Protein AF-A0ABD6B4Y1-F1 (afdb_monomer)

Nearest PDB structures (foldseek):
  6fwr-assembly1_A  TM=3.691E-01  e=9.184E+00  Escherichia coli

InterPro domains:
  IPR060061 Agl23 flippase-associated protein-like, C-terminal domain [PF26681] (37-152)

Mean predicted aligned error: 10.55 Å

Sequence (154 aa):
LSAAGLHSGAVIAGEVYDDPAAGDALPGYAQPGSEYRTAVSAMEDAVAGNEGTGVLYVGEALAVEDETVLDRPPVPGRARAAFTARLPLSWYVERAGAGTESVAAPSAMPDSAPPVVVTTPDHRLAVADRLSEYERYTIEQGLTNRRLIVFVAA

Radius of gyration: 21.27 Å; Cα contacts (8 Å, |Δi|>4): 202; chains: 1; bounding box: 81×49×32 Å

Foldseek 3Di:
DDDDDDPPDDDPPPDPDDDPPPPDPPPPVPDFDPLQVVLLVLLLVQQQPDDAAQEEEAAQQQADPDCVLVVDDDRDPSCVRNNVQCPPVVVSCVVSVGHYHYDRHLVPADLDHHQKYKYAPVCVVSNVVSDDQWDWGWGQDVVVRGIMIMTGHD

pLDDT: mean 83.03, std 20.14, range [36.22, 98.62]

Organism: NCBI:txid1220023

Structure (mmCIF, N/CA/C/O backbone):
data_AF-A0ABD6B4Y1-F1
#
_entry.id   AF-A0ABD6B4Y1-F1
#
loop_
_atom_site.group_PDB
_atom_site.id
_atom_site.type_symbol
_atom_site.label_atom_id
_atom_site.label_alt_id
_atom_site.label_comp_id
_atom_site.label_asym_id
_atom_site.label_entity_id
_atom_site.label_seq_id
_atom_site.pdbx_PDB_ins_code
_atom_site.Cartn_x
_atom_site.Cartn_y
_atom_site.Cartn_z
_atom_site.occupancy
_atom_site.B_iso_or_equiv
_atom_site.auth_seq_id
_atom_site.auth_comp_id
_atom_site.auth_asym_id
_atom_site.auth_atom_id
_atom_site.pdbx_PDB_model_num
ATOM 1 N N . LEU A 1 1 ? 65.705 0.685 2.610 1.00 38.09 1 LEU A N 1
ATOM 2 C CA . LEU A 1 1 ? 64.538 0.084 1.925 1.00 38.09 1 LEU A CA 1
ATOM 3 C C . LEU A 1 1 ? 63.301 0.642 2.640 1.00 38.09 1 LEU A C 1
ATOM 5 O O . LEU A 1 1 ? 62.981 0.134 3.698 1.00 38.09 1 LEU A O 1
ATOM 9 N N . SER A 1 2 ? 62.837 1.876 2.410 1.00 36.47 2 SER A N 1
ATOM 10 C CA . SER A 1 2 ? 62.158 2.487 1.243 1.00 36.47 2 SER A CA 1
ATOM 11 C C . SER A 1 2 ? 60.824 1.841 0.848 1.00 36.47 2 SER A C 1
ATOM 13 O O . SER A 1 2 ? 60.853 0.762 0.269 1.00 36.47 2 SER A O 1
ATOM 15 N N . ALA A 1 3 ? 59.714 2.551 1.127 1.00 42.06 3 ALA A N 1
ATOM 16 C CA . ALA A 1 3 ? 58.544 2.881 0.271 1.00 42.06 3 ALA A CA 1
ATOM 17 C C . ALA A 1 3 ? 57.376 3.333 1.193 1.00 42.06 3 ALA A C 1
ATOM 19 O O . ALA A 1 3 ? 57.001 2.584 2.086 1.00 42.06 3 ALA A O 1
ATOM 20 N N . ALA A 1 4 ? 56.975 4.615 1.236 1.00 41.09 4 ALA A N 1
ATOM 21 C CA . ALA A 1 4 ? 56.068 5.344 0.319 1.00 41.09 4 ALA A CA 1
ATOM 22 C C . ALA A 1 4 ? 54.595 4.865 0.423 1.00 41.09 4 ALA A C 1
ATOM 24 O O . ALA A 1 4 ? 54.351 3.671 0.373 1.00 41.09 4 ALA A O 1
ATOM 25 N N . GLY A 1 5 ? 53.566 5.708 0.561 1.00 36.22 5 GLY A N 1
ATOM 26 C CA . GLY A 1 5 ? 53.508 7.164 0.472 1.00 36.22 5 GLY A CA 1
ATOM 27 C C . GLY A 1 5 ? 52.176 7.733 0.986 1.00 36.22 5 GLY A C 1
ATOM 28 O O . GLY A 1 5 ? 51.200 7.018 1.195 1.00 36.22 5 GLY A O 1
ATOM 29 N N . LEU A 1 6 ? 52.174 9.047 1.206 1.00 38.09 6 LEU A N 1
ATOM 30 C CA . LEU A 1 6 ? 50.988 9.862 1.455 1.00 38.09 6 LEU A CA 1
ATOM 31 C C . LEU A 1 6 ? 50.155 9.936 0.170 1.00 38.09 6 LEU A C 1
ATOM 33 O O . LEU A 1 6 ? 50.622 10.464 -0.839 1.00 38.09 6 LEU A O 1
ATOM 37 N N . HIS A 1 7 ? 48.919 9.446 0.203 1.00 37.41 7 HIS A N 1
ATOM 38 C CA . HIS A 1 7 ? 47.937 9.771 -0.826 1.00 37.41 7 HIS A CA 1
ATOM 39 C C . HIS A 1 7 ? 47.279 11.108 -0.482 1.00 37.41 7 HIS A C 1
ATOM 41 O O . HIS A 1 7 ? 46.261 11.164 0.201 1.00 37.41 7 HIS A O 1
ATOM 47 N N . SER A 1 8 ? 47.876 12.197 -0.964 1.00 41.91 8 SER A N 1
ATOM 48 C CA . SER A 1 8 ? 47.186 13.480 -1.094 1.00 41.91 8 SER A CA 1
ATOM 49 C C . SER A 1 8 ? 46.223 13.381 -2.278 1.00 41.91 8 SER A C 1
ATOM 51 O O . SER A 1 8 ? 46.631 13.511 -3.430 1.00 41.91 8 SER A O 1
ATOM 53 N N . GLY A 1 9 ? 44.951 13.097 -2.005 1.00 36.28 9 GLY A N 1
ATOM 54 C CA . GLY A 1 9 ? 43.889 13.189 -3.003 1.00 36.28 9 GLY A CA 1
ATOM 55 C C . GLY A 1 9 ? 43.542 14.654 -3.254 1.00 36.28 9 GLY A C 1
ATOM 56 O O . GLY A 1 9 ? 42.834 15.264 -2.460 1.00 36.28 9 GLY A O 1
ATOM 57 N N . ALA A 1 10 ? 44.056 15.229 -4.339 1.00 42.22 10 ALA A N 1
ATOM 58 C CA . ALA A 1 10 ? 43.585 16.514 -4.838 1.00 42.22 10 ALA A CA 1
ATOM 59 C C . ALA A 1 10 ? 42.198 16.316 -5.469 1.00 42.22 10 ALA A C 1
ATOM 61 O O . ALA A 1 10 ? 42.072 15.639 -6.488 1.00 42.22 10 ALA A O 1
ATOM 62 N N . VAL A 1 11 ? 41.155 16.889 -4.864 1.00 52.03 11 VAL A N 1
ATOM 63 C CA . VAL A 1 11 ? 39.836 16.989 -5.498 1.00 52.03 11 VAL A CA 1
ATOM 64 C C . VAL A 1 11 ? 39.853 18.251 -6.353 1.00 52.03 11 VAL A C 1
ATOM 66 O O . VAL A 1 11 ? 39.875 19.362 -5.829 1.00 52.03 11 VAL A O 1
ATOM 69 N N . ILE A 1 12 ? 39.887 18.087 -7.675 1.00 42.12 12 ILE A N 1
ATOM 70 C CA . ILE A 1 12 ? 39.626 19.189 -8.602 1.00 42.12 12 ILE A CA 1
ATOM 71 C C . ILE A 1 12 ? 38.117 19.443 -8.552 1.00 42.12 12 ILE A C 1
ATOM 73 O O . ILE A 1 12 ? 37.336 18.697 -9.139 1.00 42.12 12 ILE A O 1
ATOM 77 N N . ALA A 1 13 ? 37.705 20.463 -7.802 1.00 46.94 13 ALA A N 1
ATOM 78 C CA . ALA A 1 13 ? 36.348 20.998 -7.840 1.00 46.94 13 ALA A CA 1
ATOM 79 C C . ALA A 1 13 ? 36.177 21.796 -9.143 1.00 46.94 13 ALA A C 1
ATOM 81 O O . ALA A 1 13 ? 36.300 23.017 -9.163 1.00 46.94 13 ALA A O 1
ATOM 82 N N . GLY A 1 14 ? 35.990 21.079 -10.251 1.00 42.22 14 GLY A N 1
ATOM 83 C CA . GLY A 1 14 ? 35.643 21.658 -11.544 1.00 42.22 14 GLY A CA 1
ATOM 84 C C . GLY A 1 14 ? 34.129 21.811 -11.667 1.00 42.22 14 GLY A C 1
ATOM 85 O O . GLY A 1 14 ? 33.437 20.823 -11.877 1.00 42.22 14 GLY A O 1
ATOM 86 N N . GLU A 1 15 ? 33.657 23.045 -11.491 1.00 47.41 15 GLU A N 1
ATOM 87 C CA . GLU A 1 15 ? 32.503 23.650 -12.180 1.00 47.41 15 GLU A CA 1
ATOM 88 C C . GLU A 1 15 ? 31.196 22.831 -12.247 1.00 47.41 15 GLU A C 1
ATOM 90 O O . GLU A 1 15 ? 30.774 22.393 -13.312 1.00 47.41 15 GLU A O 1
ATOM 95 N N . VAL A 1 16 ? 30.496 22.669 -11.117 1.00 51.12 16 VAL A N 1
ATOM 96 C CA . VAL A 1 16 ? 29.041 22.350 -11.121 1.00 51.12 16 VAL A CA 1
ATOM 97 C C . VAL A 1 16 ? 28.246 23.236 -10.146 1.00 51.12 16 VAL A C 1
ATOM 99 O O . VAL A 1 16 ? 27.044 23.074 -9.981 1.00 51.12 16 VAL A O 1
ATOM 102 N N . TYR A 1 17 ? 28.901 24.203 -9.500 1.00 44.22 17 TYR A N 1
ATOM 103 C CA . TYR A 1 17 ? 28.221 25.261 -8.756 1.00 44.22 17 TYR A CA 1
ATOM 104 C C . TYR A 1 17 ? 28.321 26.539 -9.577 1.00 44.22 17 TYR A C 1
ATOM 106 O O . TYR A 1 17 ? 29.229 27.343 -9.383 1.00 44.22 17 TYR A O 1
ATOM 114 N N . ASP A 1 18 ? 27.416 26.666 -10.541 1.00 47.16 18 ASP A N 1
ATOM 115 C CA . ASP A 1 18 ? 27.050 27.987 -11.033 1.00 47.16 18 ASP A CA 1
ATOM 116 C C . ASP A 1 18 ? 26.202 28.654 -9.938 1.00 47.16 18 ASP A C 1
ATOM 118 O O . ASP A 1 18 ? 25.379 28.000 -9.287 1.00 47.16 18 ASP A O 1
ATOM 122 N N . ASP A 1 19 ? 26.486 29.919 -9.656 1.00 45.25 19 ASP A N 1
ATOM 123 C CA . ASP A 1 19 ? 25.838 30.697 -8.599 1.00 45.25 19 ASP A CA 1
ATOM 124 C C . ASP A 1 19 ? 24.343 30.850 -8.950 1.00 45.25 19 ASP A C 1
ATOM 126 O O . ASP A 1 19 ? 24.036 31.362 -10.031 1.00 45.25 19 ASP A O 1
ATOM 130 N N . PRO A 1 20 ? 23.384 30.378 -8.125 1.00 46.75 20 PRO A N 1
ATOM 131 C CA . PRO A 1 20 ? 21.976 30.493 -8.472 1.00 46.75 20 PRO A CA 1
ATOM 132 C C . PRO A 1 20 ? 21.575 31.970 -8.448 1.00 46.75 20 PRO A C 1
ATOM 134 O O . PRO A 1 20 ? 21.369 32.568 -7.389 1.00 46.75 20 PRO A O 1
ATOM 137 N N . ALA A 1 21 ? 21.432 32.564 -9.632 1.00 51.44 21 ALA A N 1
ATOM 138 C CA . ALA A 1 21 ? 20.936 33.921 -9.770 1.00 51.44 21 ALA A CA 1
ATOM 139 C C . ALA A 1 21 ? 19.517 34.019 -9.184 1.00 51.44 21 ALA A C 1
ATOM 141 O O . ALA A 1 21 ? 18.642 33.196 -9.467 1.00 51.44 21 ALA A O 1
ATOM 142 N N . ALA A 1 22 ? 19.273 35.050 -8.370 1.00 45.59 22 ALA A N 1
ATOM 143 C CA . ALA A 1 22 ? 17.959 35.355 -7.811 1.00 45.59 22 ALA A CA 1
ATOM 144 C C . ALA A 1 22 ? 16.972 35.700 -8.944 1.00 45.59 22 ALA A C 1
ATOM 146 O O . ALA A 1 22 ? 16.857 36.849 -9.366 1.00 45.59 22 ALA A O 1
ATOM 147 N N . GLY A 1 23 ? 16.301 34.678 -9.471 1.00 48.03 23 GLY A N 1
ATOM 148 C CA . GLY A 1 23 ? 15.444 34.772 -10.652 1.00 48.03 23 GLY A CA 1
ATOM 149 C C . GLY A 1 23 ? 15.226 33.434 -11.356 1.00 48.03 23 GLY A C 1
ATOM 150 O O . GLY A 1 23 ? 14.212 33.280 -12.037 1.00 48.03 23 GLY A O 1
ATOM 151 N N . ASP A 1 24 ? 16.102 32.450 -11.138 1.00 43.88 24 ASP A N 1
ATOM 152 C CA . ASP A 1 24 ? 15.879 31.099 -11.643 1.00 43.88 24 ASP A CA 1
ATOM 153 C C . ASP A 1 24 ? 14.822 30.390 -10.794 1.00 43.88 24 ASP A C 1
ATOM 155 O O . ASP A 1 24 ? 15.051 29.965 -9.659 1.00 43.88 24 ASP A O 1
ATOM 159 N N . ALA A 1 25 ? 13.619 30.271 -11.358 1.00 48.00 25 ALA A N 1
ATOM 160 C CA . ALA A 1 25 ? 12.596 29.379 -10.848 1.00 48.00 25 ALA A CA 1
ATOM 161 C C . ALA A 1 25 ? 13.126 27.950 -10.970 1.00 48.00 25 ALA A C 1
ATOM 163 O O . ALA A 1 25 ? 12.995 27.324 -12.023 1.00 48.00 25 ALA A O 1
ATOM 164 N N . LEU A 1 26 ? 13.742 27.451 -9.894 1.00 54.03 26 LEU A N 1
ATOM 165 C CA . LEU A 1 26 ? 14.116 26.050 -9.772 1.00 54.03 26 LEU A CA 1
ATOM 166 C C . LEU A 1 26 ? 12.904 25.212 -10.195 1.00 54.03 26 LEU A C 1
ATOM 168 O O . LEU A 1 26 ? 11.844 25.311 -9.564 1.00 54.03 26 LEU A O 1
ATOM 172 N N . PRO A 1 27 ? 13.011 24.426 -11.275 1.00 54.16 27 PRO A N 1
ATOM 173 C CA . PRO A 1 27 ? 11.901 23.624 -11.731 1.00 54.16 27 PRO A CA 1
ATOM 174 C C . PRO A 1 27 ? 11.540 22.647 -10.601 1.00 54.16 27 PRO A C 1
ATOM 176 O O . PRO A 1 27 ? 12.320 21.758 -10.271 1.00 54.16 27 PRO A O 1
ATOM 179 N N . GLY A 1 28 ? 10.354 22.788 -10.000 1.00 49.25 28 GLY A N 1
ATOM 180 C CA . GLY A 1 28 ? 9.841 21.915 -8.931 1.00 49.25 28 GLY A CA 1
ATOM 181 C C . GLY A 1 28 ? 9.526 20.478 -9.379 1.00 49.25 28 GLY A C 1
ATOM 182 O O . GLY A 1 28 ? 8.651 19.836 -8.810 1.00 49.25 28 GLY A O 1
ATOM 183 N N . TYR A 1 29 ? 10.213 19.967 -10.403 1.00 50.72 29 TYR A N 1
ATOM 184 C CA . TYR A 1 29 ? 9.913 18.727 -11.129 1.00 50.72 29 TYR A CA 1
ATOM 185 C C . TYR A 1 29 ? 10.210 17.441 -10.342 1.00 50.72 29 TYR A C 1
ATOM 187 O O . TYR A 1 29 ? 10.007 16.349 -10.864 1.00 50.72 29 TYR A O 1
ATOM 195 N N . ALA A 1 30 ? 10.668 17.543 -9.093 1.00 50.72 30 ALA A N 1
ATOM 196 C CA . ALA A 1 30 ? 10.977 16.387 -8.251 1.00 50.72 30 ALA A CA 1
ATOM 197 C C . ALA A 1 30 ? 10.121 16.294 -6.977 1.00 50.72 30 ALA A C 1
ATOM 199 O O . ALA A 1 30 ? 10.273 15.335 -6.222 1.00 50.72 30 ALA A O 1
ATOM 200 N N . GLN A 1 31 ? 9.241 17.266 -6.708 1.00 55.31 31 GLN A N 1
ATOM 201 C CA . GLN A 1 31 ? 8.365 17.203 -5.537 1.00 55.31 31 GLN A CA 1
ATOM 202 C C . GLN A 1 31 ? 7.051 16.498 -5.893 1.00 55.31 31 GLN A C 1
ATOM 204 O O . GLN A 1 31 ? 6.486 16.776 -6.953 1.00 55.31 31 GLN A O 1
ATOM 209 N N . PRO A 1 32 ? 6.537 15.601 -5.034 1.00 59.88 32 PRO A N 1
ATOM 210 C CA . PRO A 1 32 ? 5.270 14.939 -5.295 1.00 59.88 32 PRO A CA 1
ATOM 211 C C . PRO A 1 32 ? 4.139 15.961 -5.464 1.00 59.88 32 PRO 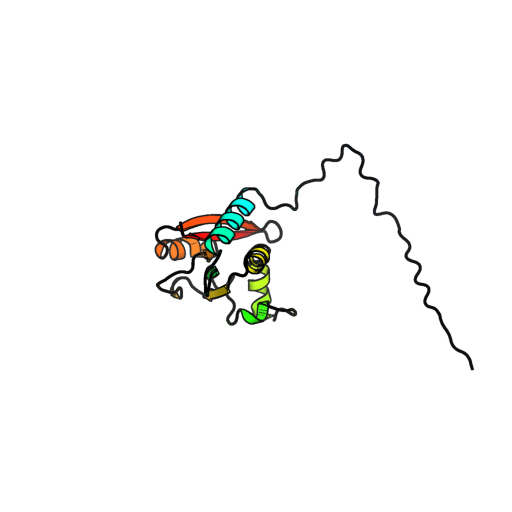A C 1
ATOM 213 O O . PRO A 1 32 ? 4.031 16.924 -4.692 1.00 59.88 32 PRO A O 1
ATOM 216 N N . GLY A 1 33 ? 3.282 15.738 -6.465 1.00 68.56 33 GLY A N 1
ATOM 217 C CA . GLY A 1 33 ? 2.089 16.554 -6.692 1.00 68.56 33 GLY A CA 1
ATOM 218 C C . GLY A 1 33 ? 1.208 16.637 -5.440 1.00 68.56 33 GLY A C 1
ATOM 219 O O . GLY A 1 33 ? 1.305 15.808 -4.533 1.00 68.56 33 GLY A O 1
ATOM 220 N N . SER A 1 34 ? 0.339 17.646 -5.365 1.00 71.38 34 SER A N 1
ATOM 221 C CA . SER A 1 34 ? -0.583 17.816 -4.228 1.00 71.38 34 SER A CA 1
ATOM 222 C C . SER A 1 34 ? -1.407 16.559 -3.947 1.00 71.38 34 SER A C 1
ATOM 224 O O . SER A 1 34 ? -1.567 16.197 -2.790 1.00 71.38 34 SER A O 1
ATOM 226 N N . GLU A 1 35 ? -1.837 15.857 -4.994 1.00 75.88 35 GLU A N 1
ATOM 227 C CA . GLU A 1 35 ? -2.606 14.609 -4.911 1.00 75.88 35 GLU A CA 1
ATOM 228 C C . GLU A 1 35 ? -1.825 13.487 -4.214 1.00 75.88 35 GLU A C 1
ATOM 230 O O . GLU A 1 35 ? -2.370 12.786 -3.365 1.00 75.88 35 GLU A O 1
ATOM 235 N N . TYR A 1 36 ? -0.523 13.3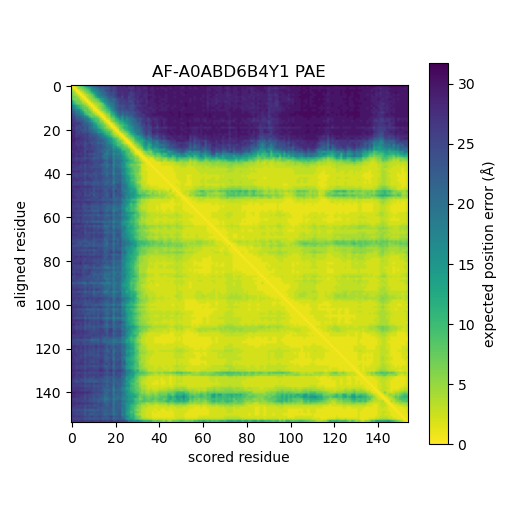70 -4.499 1.00 84.44 36 TYR A N 1
ATOM 236 C CA . TYR A 1 36 ? 0.356 12.422 -3.817 1.00 84.44 36 TYR A CA 1
ATOM 237 C C . TYR A 1 36 ? 0.472 12.756 -2.328 1.00 84.44 36 TYR A C 1
ATOM 239 O O . TYR A 1 36 ? 0.377 11.873 -1.481 1.00 84.44 36 TYR A O 1
ATOM 247 N N . ARG A 1 37 ? 0.668 14.040 -1.997 1.00 86.88 37 ARG A N 1
ATOM 248 C CA . ARG A 1 37 ? 0.796 14.486 -0.601 1.00 86.88 37 ARG A CA 1
ATOM 249 C C . ARG A 1 37 ? -0.492 14.272 0.189 1.00 86.88 37 ARG A C 1
ATOM 251 O O . ARG A 1 37 ? -0.411 13.846 1.334 1.00 86.88 37 ARG A O 1
ATOM 258 N N . THR A 1 38 ? -1.650 14.526 -0.419 1.00 91.12 38 THR A N 1
ATOM 259 C CA . THR A 1 38 ? -2.953 14.238 0.194 1.00 91.12 38 THR A CA 1
ATOM 260 C C . THR A 1 38 ? -3.108 12.747 0.480 1.00 91.12 38 THR A C 1
ATOM 262 O O . THR A 1 38 ? -3.435 12.392 1.606 1.00 91.12 38 THR A O 1
ATOM 265 N N . ALA A 1 39 ? -2.798 11.880 -0.492 1.00 92.06 39 ALA A N 1
ATOM 266 C CA . ALA A 1 39 ? -2.879 10.432 -0.305 1.00 92.06 39 ALA A CA 1
ATOM 267 C C . ALA A 1 39 ? -1.947 9.938 0.814 1.00 92.06 39 ALA A C 1
ATOM 269 O O . ALA A 1 39 ? -2.365 9.163 1.667 1.00 92.06 39 ALA A O 1
ATOM 270 N N . VAL A 1 40 ? -0.698 10.417 0.840 1.00 92.50 40 VAL A N 1
ATOM 271 C CA . VAL A 1 40 ? 0.262 10.062 1.895 1.00 92.50 40 VAL A CA 1
ATOM 272 C C . VAL A 1 40 ? -0.206 10.535 3.265 1.00 92.50 40 VAL A C 1
ATOM 274 O O . VAL A 1 40 ? -0.136 9.752 4.200 1.00 92.50 40 VAL A O 1
ATOM 277 N N . SER A 1 41 ? -0.711 11.766 3.392 1.00 94.25 41 SER A N 1
ATOM 278 C CA . SER A 1 41 ? -1.222 12.264 4.677 1.00 94.25 41 SER A CA 1
ATOM 279 C C . SER A 1 41 ? -2.367 11.393 5.191 1.00 94.25 41 SER A C 1
ATOM 281 O O . SER A 1 41 ? -2.330 10.970 6.337 1.00 94.25 41 SER A O 1
ATOM 283 N N . ALA A 1 42 ? -3.332 11.062 4.326 1.00 95.44 42 ALA A N 1
ATOM 284 C CA . ALA A 1 42 ? -4.451 10.197 4.693 1.00 95.44 42 ALA A CA 1
ATOM 285 C C . ALA A 1 42 ? -3.979 8.801 5.131 1.00 95.44 42 ALA A C 1
ATOM 287 O O . ALA A 1 42 ? -4.472 8.257 6.114 1.00 95.44 42 ALA A O 1
ATOM 288 N N . MET A 1 43 ? -2.987 8.231 4.437 1.00 95.50 43 MET A N 1
ATOM 289 C CA . MET A 1 43 ? -2.384 6.958 4.838 1.00 95.50 43 MET A CA 1
ATOM 290 C C . MET A 1 43 ? -1.696 7.043 6.200 1.00 95.50 43 MET A C 1
ATOM 292 O O . MET A 1 43 ? -1.888 6.149 7.016 1.00 95.50 43 MET A O 1
ATOM 296 N N . GLU A 1 44 ? -0.883 8.078 6.433 1.00 94.06 44 GLU A N 1
ATOM 297 C CA . GLU A 1 44 ? -0.157 8.268 7.696 1.00 94.06 44 GLU A CA 1
ATOM 298 C C . GLU A 1 44 ? -1.123 8.420 8.875 1.00 94.06 44 GLU A C 1
ATOM 300 O O . GLU A 1 44 ? -0.901 7.811 9.921 1.00 94.06 44 GLU A O 1
ATOM 305 N N . ASP A 1 45 ? -2.222 9.150 8.679 1.00 94.94 45 ASP A N 1
ATOM 306 C CA . ASP A 1 45 ? -3.276 9.304 9.681 1.00 94.94 45 ASP A CA 1
ATOM 307 C C . ASP A 1 45 ? -3.993 7.969 9.959 1.00 94.94 45 ASP A C 1
ATOM 309 O O . ASP A 1 45 ? -4.204 7.614 11.118 1.00 94.94 45 ASP A O 1
ATOM 313 N N . ALA A 1 46 ? -4.314 7.190 8.920 1.00 95.31 46 ALA A N 1
ATOM 314 C CA . ALA A 1 46 ? -5.034 5.921 9.062 1.00 95.31 46 ALA A CA 1
ATOM 315 C C . ALA A 1 46 ? -4.212 4.804 9.726 1.00 95.31 46 ALA A C 1
ATOM 317 O O . ALA A 1 46 ? -4.777 3.917 10.367 1.00 95.31 46 ALA A O 1
ATOM 318 N N . VAL A 1 47 ? -2.883 4.819 9.580 1.00 95.25 47 VAL A 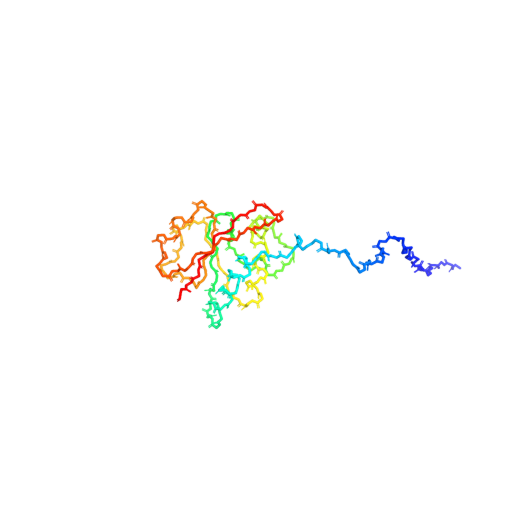N 1
ATOM 319 C CA . VAL A 1 47 ? -1.999 3.829 10.224 1.00 95.25 47 VAL A CA 1
ATOM 320 C C . VAL A 1 47 ? -1.506 4.274 11.604 1.00 95.25 47 VAL A C 1
ATOM 322 O O . VAL A 1 47 ? -0.872 3.484 12.308 1.00 95.25 47 VAL A O 1
ATOM 325 N N . ALA A 1 48 ? -1.781 5.514 12.018 1.00 91.19 48 ALA A N 1
ATOM 326 C CA . ALA A 1 48 ? -1.330 6.041 13.298 1.00 91.19 48 ALA A CA 1
ATOM 327 C C . ALA A 1 48 ? -1.926 5.243 14.471 1.00 91.19 48 ALA A C 1
ATOM 329 O O . ALA A 1 48 ? -3.135 5.207 14.682 1.00 91.19 48 ALA A O 1
ATOM 330 N N .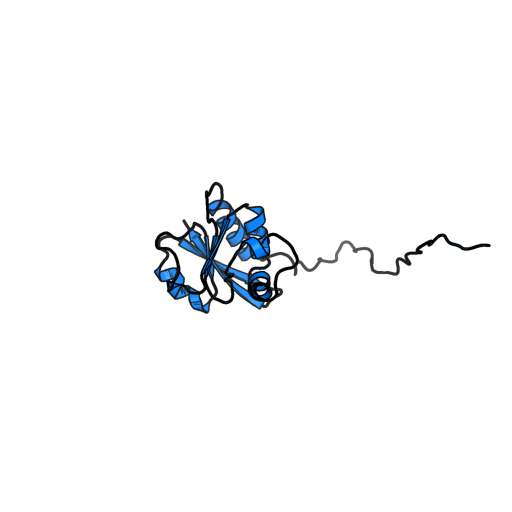 GLY A 1 49 ? -1.061 4.604 15.262 1.00 82.88 49 GLY A N 1
ATOM 331 C CA . GLY A 1 49 ? -1.485 3.779 16.399 1.00 82.88 49 GLY A CA 1
ATOM 332 C C . GLY A 1 49 ? -2.080 2.420 16.016 1.00 82.88 49 GLY A C 1
ATOM 333 O O . GLY A 1 49 ? -2.586 1.728 16.897 1.00 82.88 49 GLY A O 1
ATOM 334 N N . ASN A 1 50 ? -2.008 2.018 14.741 1.00 88.06 50 ASN A N 1
ATOM 335 C CA . ASN A 1 50 ? -2.393 0.677 14.315 1.00 88.06 50 ASN A CA 1
ATOM 336 C C . ASN A 1 50 ? -1.412 -0.369 14.864 1.00 88.06 50 ASN A C 1
ATOM 338 O O . ASN A 1 50 ? -0.204 -0.284 14.638 1.00 88.06 50 ASN A O 1
ATOM 342 N N . GLU A 1 51 ? -1.940 -1.399 15.521 1.00 85.69 51 GLU A N 1
ATOM 343 C CA . GLU A 1 51 ? -1.172 -2.581 15.907 1.00 85.69 51 GLU A CA 1
ATOM 344 C C . GLU A 1 51 ? -1.304 -3.660 14.819 1.00 85.69 51 GLU A C 1
ATOM 346 O O . GLU A 1 51 ? -2.407 -4.023 14.417 1.00 85.69 51 GLU A O 1
ATOM 351 N N . GLY A 1 52 ? -0.177 -4.189 14.332 1.00 90.81 52 GLY A N 1
ATOM 352 C CA . GLY A 1 52 ? -0.147 -5.203 13.270 1.00 90.81 52 GLY A CA 1
ATOM 353 C C . GLY A 1 52 ? -0.001 -4.614 11.863 1.00 90.81 52 GLY A C 1
ATOM 354 O O . GLY A 1 52 ? 0.696 -3.616 11.665 1.00 90.81 52 GLY A O 1
ATOM 355 N N . THR A 1 53 ? -0.624 -5.252 10.870 1.00 96.19 53 THR A N 1
ATOM 356 C CA . THR A 1 53 ? -0.557 -4.832 9.463 1.00 96.19 53 THR A CA 1
ATOM 357 C C . THR A 1 53 ? -1.323 -3.527 9.268 1.00 96.19 53 THR A C 1
ATOM 359 O O . THR A 1 53 ? -2.545 -3.503 9.371 1.00 96.19 53 THR A O 1
ATOM 362 N N . GLY A 1 54 ? -0.611 -2.436 8.994 1.00 96.50 54 GLY A N 1
ATOM 363 C CA . GLY A 1 54 ? -1.208 -1.144 8.649 1.00 96.50 54 GLY A CA 1
ATOM 364 C C . GLY A 1 54 ? -1.443 -0.992 7.147 1.00 96.50 54 GLY A C 1
ATOM 365 O O . GLY A 1 54 ? -2.393 -0.328 6.736 1.00 96.50 54 GLY A O 1
ATOM 366 N N . VAL A 1 55 ? -0.604 -1.632 6.323 1.00 98.06 55 VAL A N 1
ATOM 367 C CA . VAL A 1 55 ? -0.662 -1.532 4.859 1.00 98.06 55 VAL A CA 1
ATOM 368 C C . VAL A 1 55 ? -0.617 -2.913 4.208 1.00 98.06 55 VAL A C 1
ATOM 370 O O . VAL A 1 55 ? 0.326 -3.674 4.420 1.00 98.06 55 VAL A O 1
ATOM 373 N N . LEU A 1 56 ? -1.593 -3.212 3.351 1.00 98.44 56 LEU A N 1
ATOM 374 C CA . LEU A 1 56 ? -1.605 -4.415 2.513 1.00 98.44 56 LEU A CA 1
ATOM 375 C C . LEU A 1 56 ? -1.339 -4.073 1.046 1.00 98.44 56 LEU A C 1
ATOM 377 O O . LEU A 1 56 ? -2.110 -3.340 0.422 1.00 98.44 56 LEU A O 1
ATOM 381 N N . TYR A 1 57 ? -0.293 -4.655 0.464 1.00 98.44 57 TYR A N 1
ATOM 382 C CA . TYR A 1 57 ? -0.036 -4.595 -0.975 1.00 98.44 57 TYR A CA 1
ATOM 383 C C . TYR A 1 57 ? -0.736 -5.754 -1.700 1.00 98.44 57 TYR A C 1
ATOM 385 O O . TYR A 1 57 ? -0.556 -6.921 -1.358 1.00 98.44 57 TYR A O 1
ATOM 393 N N . VAL A 1 58 ? -1.521 -5.445 -2.734 1.00 98.62 58 VAL A N 1
ATOM 394 C CA . VAL A 1 58 ? -2.337 -6.424 -3.469 1.00 98.62 58 VAL A CA 1
ATOM 395 C C . VAL A 1 58 ? -1.973 -6.441 -4.951 1.00 98.62 58 VAL A C 1
ATOM 397 O O . VAL A 1 58 ? -2.125 -5.433 -5.650 1.00 98.62 58 VAL A O 1
ATOM 400 N N . GLY A 1 59 ? -1.582 -7.618 -5.441 1.00 98.25 59 GLY A N 1
ATOM 401 C CA . GLY A 1 59 ? -1.249 -7.889 -6.841 1.00 98.25 59 GLY A CA 1
ATOM 402 C C . GLY A 1 59 ? 0.203 -8.330 -7.024 1.00 98.25 59 GLY A C 1
ATOM 403 O O . GLY A 1 59 ? 1.102 -7.796 -6.378 1.00 98.25 59 GLY A O 1
ATOM 404 N N . GLU A 1 60 ? 0.457 -9.259 -7.948 1.00 96.94 60 GLU A N 1
ATOM 405 C CA . GLU A 1 60 ? 1.792 -9.831 -8.217 1.00 96.94 60 GLU A CA 1
ATOM 406 C C . GLU A 1 60 ? 2.885 -8.778 -8.453 1.00 96.94 60 GLU A C 1
ATOM 408 O O . GLU A 1 60 ? 4.024 -8.949 -8.031 1.00 96.94 60 GLU A O 1
ATOM 413 N N . ALA A 1 61 ? 2.538 -7.657 -9.091 1.00 95.75 61 ALA A N 1
ATOM 414 C CA . ALA A 1 61 ? 3.479 -6.570 -9.358 1.00 95.75 61 ALA A CA 1
ATOM 415 C C . ALA A 1 61 ? 3.982 -5.863 -8.087 1.00 95.75 61 ALA A C 1
ATOM 417 O O . ALA A 1 61 ? 5.008 -5.180 -8.137 1.00 95.75 61 ALA A O 1
ATOM 418 N N . LEU A 1 62 ? 3.244 -5.985 -6.981 1.00 97.25 62 LEU A N 1
ATOM 419 C CA . LEU A 1 62 ? 3.530 -5.348 -5.700 1.00 97.25 62 LEU A CA 1
ATOM 420 C C . LEU A 1 62 ? 3.876 -6.360 -4.612 1.00 97.25 62 LEU A C 1
ATOM 422 O O . LEU A 1 62 ? 4.505 -5.962 -3.640 1.00 97.25 62 LEU A O 1
ATOM 426 N N . ALA A 1 63 ? 3.472 -7.621 -4.743 1.00 97.62 63 ALA A N 1
ATOM 427 C CA . ALA A 1 63 ? 3.594 -8.612 -3.687 1.00 97.62 63 ALA A CA 1
ATOM 428 C C . ALA A 1 63 ? 5.034 -9.118 -3.499 1.00 97.62 63 ALA A C 1
ATOM 430 O O . ALA A 1 63 ? 5.772 -9.336 -4.462 1.00 97.62 63 ALA A O 1
ATOM 431 N N . VAL A 1 64 ? 5.408 -9.361 -2.244 1.00 97.19 64 VAL A N 1
ATOM 432 C CA . VAL A 1 64 ? 6.574 -10.173 -1.868 1.00 97.19 64 VAL A CA 1
ATOM 433 C C . VAL A 1 64 ? 6.119 -11.282 -0.922 1.00 97.19 64 VAL A C 1
ATOM 435 O O . VAL A 1 64 ? 5.159 -11.110 -0.184 1.00 97.19 64 VAL A O 1
ATOM 438 N N . GLU A 1 65 ? 6.781 -12.437 -0.972 1.00 93.44 65 GLU A N 1
ATOM 439 C CA . GLU A 1 65 ? 6.428 -13.598 -0.135 1.00 93.44 65 GLU A CA 1
ATOM 440 C C . GLU A 1 65 ? 6.763 -13.381 1.349 1.00 93.44 65 GLU A C 1
ATOM 442 O O . GLU A 1 65 ? 6.068 -13.875 2.227 1.00 93.44 65 GLU A O 1
ATOM 447 N N . ASP A 1 66 ? 7.830 -12.631 1.610 1.00 93.94 66 ASP A N 1
ATOM 448 C CA . ASP A 1 66 ? 8.341 -12.320 2.940 1.00 93.94 66 ASP A CA 1
ATOM 449 C C . ASP A 1 66 ? 8.746 -10.845 2.943 1.00 93.94 66 ASP A C 1
ATOM 451 O O . ASP A 1 66 ? 9.680 -10.466 2.235 1.00 93.94 66 ASP A O 1
ATOM 455 N N . GLU A 1 67 ? 8.017 -10.011 3.686 1.00 95.38 67 GLU A N 1
ATOM 456 C CA . GLU A 1 67 ? 8.251 -8.560 3.742 1.00 95.38 67 GLU A CA 1
ATOM 457 C C . GLU A 1 67 ? 9.594 -8.212 4.397 1.00 95.38 67 GLU A C 1
ATOM 459 O O . GLU A 1 67 ? 10.237 -7.243 3.992 1.00 95.38 67 GLU A O 1
ATOM 464 N N . THR A 1 68 ? 10.114 -9.066 5.289 1.00 93.81 68 THR A N 1
ATOM 465 C CA . THR A 1 68 ? 11.382 -8.817 6.007 1.00 93.81 68 THR A CA 1
ATOM 466 C C . THR A 1 68 ? 12.601 -8.764 5.079 1.00 93.81 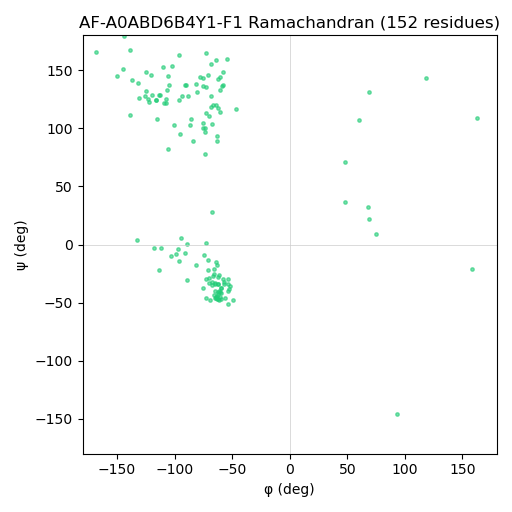68 THR A C 1
ATOM 468 O O . THR A 1 68 ? 13.676 -8.270 5.435 1.00 93.81 68 THR A O 1
ATOM 471 N N . VAL A 1 69 ? 12.458 -9.244 3.836 1.00 93.69 69 VAL A N 1
ATOM 472 C CA . VAL A 1 69 ? 13.507 -9.145 2.810 1.00 93.69 69 VAL A CA 1
ATOM 473 C C . VAL A 1 69 ? 13.711 -7.715 2.303 1.00 93.69 69 VAL A C 1
ATOM 475 O O . VAL A 1 69 ? 14.692 -7.469 1.593 1.00 93.69 69 VAL A O 1
ATOM 478 N N . LEU A 1 70 ? 12.787 -6.798 2.610 1.00 93.44 70 LEU A N 1
ATOM 479 C CA . LEU A 1 70 ? 12.845 -5.390 2.223 1.00 93.44 70 LEU A CA 1
ATOM 480 C C . LEU A 1 70 ? 13.433 -4.489 3.320 1.00 93.44 70 LEU A C 1
ATOM 482 O O . LEU A 1 70 ? 13.880 -3.389 2.993 1.00 93.44 70 LEU A O 1
ATOM 486 N N . ASP A 1 71 ? 13.544 -4.976 4.561 1.00 90.56 71 ASP A N 1
ATOM 487 C CA . ASP A 1 71 ? 14.036 -4.215 5.725 1.00 90.56 71 ASP A CA 1
ATOM 488 C C . ASP A 1 71 ? 15.481 -3.727 5.566 1.00 90.56 71 ASP A C 1
ATOM 490 O O . ASP A 1 71 ? 15.913 -2.753 6.189 1.00 90.56 71 ASP A O 1
ATOM 494 N N . ARG A 1 72 ? 16.281 -4.436 4.761 1.00 87.06 72 ARG A N 1
ATOM 495 C CA . ARG A 1 72 ? 17.701 -4.128 4.586 1.00 87.06 72 ARG A CA 1
ATOM 496 C C . ARG A 1 72 ? 18.232 -4.497 3.206 1.00 87.06 72 ARG A C 1
ATOM 498 O O . ARG A 1 72 ? 17.874 -5.534 2.649 1.00 87.06 72 ARG A O 1
ATOM 505 N N . PRO A 1 73 ? 19.169 -3.703 2.662 1.00 85.12 73 PRO A N 1
ATOM 506 C CA . PRO A 1 73 ? 19.887 -4.089 1.463 1.00 85.12 73 PRO A CA 1
ATOM 507 C C . PRO A 1 73 ? 20.832 -5.281 1.728 1.00 85.12 73 PRO A C 1
ATOM 509 O O . PRO A 1 73 ? 21.326 -5.453 2.846 1.00 85.12 73 PRO A O 1
ATOM 512 N N . PRO A 1 74 ? 21.164 -6.065 0.687 1.00 91.94 74 PRO A N 1
ATOM 513 C CA . PRO A 1 74 ? 20.674 -5.933 -0.685 1.00 91.94 74 PRO A CA 1
ATOM 514 C C . PRO A 1 74 ? 19.283 -6.557 -0.883 1.00 91.94 74 PRO A C 1
ATOM 516 O O . PRO A 1 74 ? 19.042 -7.683 -0.459 1.00 91.94 74 PRO A O 1
ATOM 519 N N . VAL A 1 75 ? 18.408 -5.874 -1.636 1.00 93.06 75 VAL A N 1
ATOM 520 C CA . VAL A 1 75 ? 17.092 -6.421 -2.016 1.00 93.06 75 VAL A CA 1
ATOM 521 C C . VAL A 1 75 ? 17.281 -7.627 -2.953 1.00 93.06 75 VAL A C 1
ATOM 523 O O . VAL A 1 75 ? 17.851 -7.465 -4.051 1.00 93.06 75 VAL A O 1
ATOM 526 N N . PRO A 1 76 ? 16.795 -8.830 -2.575 1.00 93.75 76 PRO A N 1
ATOM 527 C CA . PRO A 1 76 ? 16.925 -10.030 -3.394 1.00 93.75 76 PRO A CA 1
ATOM 528 C C . PRO A 1 76 ? 16.306 -9.856 -4.782 1.00 93.75 76 PRO A C 1
ATOM 530 O O . PRO A 1 76 ? 15.300 -9.169 -4.945 1.00 93.75 76 PRO A O 1
ATOM 533 N N . GLY A 1 77 ? 16.862 -10.530 -5.795 1.00 95.06 77 GLY A N 1
ATOM 534 C CA . GLY A 1 77 ? 16.372 -10.427 -7.179 1.00 95.06 77 GLY A CA 1
ATOM 535 C C . GLY A 1 77 ? 14.869 -10.704 -7.317 1.00 95.06 77 GLY A C 1
ATOM 536 O O . GLY A 1 77 ? 14.178 -9.960 -8.003 1.00 95.06 77 GLY A O 1
ATOM 537 N N . ARG A 1 78 ? 14.358 -11.699 -6.577 1.00 93.69 78 ARG A N 1
ATOM 538 C CA . ARG A 1 78 ? 12.933 -12.072 -6.543 1.00 93.69 78 ARG A CA 1
ATOM 539 C C . ARG A 1 78 ? 11.999 -10.973 -6.017 1.00 93.69 78 ARG A C 1
ATOM 541 O O . ARG A 1 78 ? 10.850 -10.930 -6.420 1.00 93.69 78 ARG A O 1
ATOM 548 N N . ALA A 1 79 ? 12.493 -10.081 -5.158 1.00 95.25 79 ALA A N 1
ATOM 549 C CA . ALA A 1 79 ? 11.712 -9.001 -4.549 1.00 95.25 79 ALA A CA 1
ATOM 550 C C . ALA A 1 79 ? 11.980 -7.632 -5.201 1.00 95.25 79 ALA A C 1
ATOM 552 O O . ALA A 1 79 ? 11.265 -6.666 -4.950 1.00 95.25 79 ALA A O 1
ATOM 553 N N . ARG A 1 80 ? 13.003 -7.534 -6.064 1.00 94.25 80 ARG A N 1
ATOM 554 C CA . ARG A 1 80 ? 13.463 -6.276 -6.673 1.00 94.25 80 ARG A CA 1
ATOM 555 C C . ARG A 1 80 ? 12.349 -5.543 -7.417 1.00 94.25 80 ARG A C 1
ATOM 557 O O . ARG A 1 80 ? 12.217 -4.336 -7.266 1.00 94.25 80 ARG A O 1
ATOM 564 N N . ALA A 1 81 ? 11.575 -6.267 -8.225 1.00 93.81 81 ALA A N 1
ATOM 565 C CA . ALA A 1 81 ? 10.527 -5.672 -9.048 1.00 93.81 81 ALA A CA 1
ATOM 566 C C . ALA A 1 81 ? 9.418 -5.048 -8.189 1.00 93.81 81 ALA A C 1
ATOM 568 O O . ALA A 1 81 ? 9.048 -3.901 -8.435 1.00 93.81 81 ALA A O 1
ATOM 569 N N . ALA A 1 82 ? 8.957 -5.770 -7.163 1.00 95.50 82 ALA A N 1
ATOM 570 C CA . ALA A 1 82 ? 7.968 -5.296 -6.201 1.00 95.50 82 ALA A CA 1
ATOM 571 C C . ALA A 1 82 ? 8.504 -4.120 -5.374 1.00 95.50 82 ALA A C 1
ATOM 573 O O . ALA A 1 82 ? 7.855 -3.081 -5.291 1.00 95.50 82 ALA A O 1
ATOM 574 N N . PHE A 1 83 ? 9.732 -4.223 -4.858 1.00 93.75 83 PHE A N 1
ATOM 575 C CA . PHE A 1 83 ? 10.390 -3.127 -4.146 1.00 93.75 83 PHE A CA 1
ATOM 576 C C . PHE A 1 83 ? 10.416 -1.842 -4.985 1.00 93.75 83 PHE A C 1
ATOM 578 O O . PHE A 1 83 ? 9.954 -0.796 -4.538 1.00 93.75 83 PHE A O 1
ATOM 585 N N . THR A 1 84 ? 10.877 -1.921 -6.237 1.00 91.94 84 THR A N 1
ATOM 586 C CA . THR A 1 84 ? 10.891 -0.766 -7.145 1.00 91.94 84 THR A CA 1
ATOM 587 C C . THR A 1 84 ? 9.482 -0.275 -7.490 1.00 91.94 84 THR A C 1
ATOM 589 O O . THR A 1 84 ? 9.292 0.925 -7.657 1.00 91.94 84 THR A O 1
ATOM 592 N N . ALA A 1 85 ? 8.487 -1.164 -7.570 1.00 93.75 85 ALA A N 1
ATOM 593 C CA . ALA A 1 85 ? 7.093 -0.797 -7.826 1.00 93.75 85 ALA A CA 1
ATOM 594 C C . ALA A 1 85 ? 6.479 0.050 -6.707 1.00 93.75 85 ALA A C 1
ATOM 596 O O . ALA A 1 85 ? 5.639 0.909 -6.966 1.00 93.75 85 ALA A O 1
ATOM 597 N N . ARG A 1 86 ? 6.878 -0.207 -5.462 1.00 93.81 86 ARG A N 1
ATOM 598 C CA . ARG A 1 86 ? 6.339 0.484 -4.290 1.00 93.81 86 ARG A CA 1
ATOM 599 C C . ARG A 1 86 ? 6.985 1.849 -4.066 1.00 93.81 86 ARG A C 1
ATOM 601 O O . ARG A 1 86 ? 6.409 2.674 -3.369 1.00 93.81 86 ARG A O 1
ATOM 608 N N . LEU A 1 87 ? 8.146 2.129 -4.655 1.00 91.81 87 LEU A N 1
ATOM 609 C CA . LEU A 1 87 ? 8.842 3.400 -4.459 1.00 91.81 87 LEU A CA 1
ATOM 610 C C . LEU A 1 87 ? 8.191 4.562 -5.233 1.00 91.81 87 LEU A C 1
ATOM 612 O O . LEU A 1 87 ? 7.895 4.407 -6.415 1.00 91.81 87 LEU A O 1
ATOM 616 N N . PRO A 1 88 ? 8.028 5.753 -4.622 1.00 90.19 88 PRO A N 1
ATOM 617 C CA . PRO A 1 88 ? 8.565 6.148 -3.314 1.00 90.19 88 PRO A CA 1
ATOM 618 C C . PRO A 1 88 ? 7.597 5.934 -2.135 1.00 90.19 88 PRO A C 1
ATOM 620 O O . PRO A 1 88 ? 7.916 6.332 -1.020 1.00 90.19 88 PRO A O 1
ATOM 623 N N . LEU A 1 89 ? 6.429 5.320 -2.352 1.00 90.19 89 LEU A N 1
ATOM 624 C CA . LEU A 1 89 ? 5.384 5.162 -1.335 1.00 90.19 89 LEU A CA 1
ATOM 625 C C . LEU A 1 89 ? 5.867 4.389 -0.105 1.00 90.19 89 LEU A C 1
ATOM 627 O O . LEU A 1 89 ? 5.588 4.806 1.015 1.00 90.19 89 LEU A O 1
ATOM 631 N N . SER A 1 90 ? 6.634 3.314 -0.304 1.00 90.94 90 SER A N 1
ATOM 632 C CA . SER A 1 90 ? 7.143 2.503 0.807 1.00 90.94 90 SER A CA 1
ATOM 633 C C . SER A 1 90 ? 7.970 3.312 1.808 1.00 90.94 90 SER A C 1
ATOM 635 O O . SER A 1 90 ? 7.867 3.055 2.996 1.00 90.94 90 SER A O 1
ATOM 637 N N . TRP A 1 91 ? 8.701 4.353 1.395 1.00 90.00 91 TRP A N 1
ATOM 638 C CA . TRP A 1 91 ? 9.437 5.206 2.340 1.00 90.00 91 TRP A CA 1
ATOM 639 C C . TRP A 1 91 ? 8.532 5.938 3.332 1.00 90.00 91 TRP A C 1
ATOM 641 O O . TRP A 1 91 ? 8.928 6.155 4.473 1.00 90.00 91 TRP A O 1
ATOM 651 N N . TYR A 1 92 ? 7.330 6.321 2.905 1.00 91.38 92 TYR A N 1
ATOM 652 C CA . TYR A 1 92 ? 6.353 6.973 3.774 1.00 91.38 92 TYR A CA 1
ATOM 653 C C . TYR A 1 92 ? 5.697 5.970 4.722 1.00 91.38 92 TYR A C 1
ATOM 655 O O . TYR A 1 92 ? 5.503 6.276 5.892 1.00 91.38 92 TYR A O 1
ATOM 663 N N . VAL A 1 93 ? 5.440 4.753 4.239 1.00 92.25 93 VAL A N 1
ATOM 664 C CA . VAL A 1 93 ? 4.929 3.649 5.062 1.00 92.25 93 VAL A CA 1
ATOM 665 C C . VAL A 1 93 ? 5.924 3.285 6.169 1.00 92.25 93 VAL A C 1
ATOM 667 O O . VAL A 1 93 ? 5.544 3.233 7.337 1.00 92.25 93 VAL A O 1
ATOM 670 N N . GLU A 1 94 ? 7.209 3.148 5.826 1.00 90.44 94 GLU A N 1
ATOM 671 C CA . GLU A 1 94 ? 8.283 2.913 6.800 1.00 90.44 94 GLU A CA 1
ATOM 672 C C . GLU A 1 94 ? 8.417 4.075 7.793 1.00 90.44 94 GLU A C 1
ATOM 674 O O . GLU A 1 94 ? 8.548 3.866 8.997 1.00 90.44 94 GLU A O 1
ATOM 679 N N . ARG A 1 95 ? 8.344 5.323 7.309 1.00 90.69 95 ARG A N 1
ATOM 680 C CA . ARG A 1 95 ? 8.391 6.519 8.165 1.00 90.69 95 ARG A CA 1
ATOM 681 C C . ARG A 1 95 ? 7.251 6.548 9.184 1.00 90.69 95 ARG A C 1
ATOM 683 O O . ARG A 1 95 ? 7.470 6.995 10.307 1.00 90.69 95 ARG A O 1
ATOM 690 N N . ALA A 1 96 ? 6.064 6.092 8.793 1.00 90.25 96 ALA A N 1
ATOM 691 C CA . ALA A 1 96 ? 4.904 5.987 9.671 1.00 90.25 96 ALA A CA 1
ATOM 692 C C . ALA A 1 96 ? 4.997 4.808 10.659 1.00 90.25 96 ALA A C 1
ATOM 694 O O . ALA A 1 96 ? 4.175 4.712 11.566 1.00 90.25 96 ALA A O 1
ATOM 695 N N . GLY A 1 97 ? 5.985 3.917 10.503 1.00 90.25 97 GLY A N 1
ATOM 696 C CA . GLY A 1 97 ? 6.157 2.731 11.344 1.00 90.25 97 GLY A CA 1
ATOM 697 C C . GLY A 1 97 ? 5.066 1.676 11.147 1.00 90.25 97 GLY A C 1
ATOM 698 O O . GLY A 1 97 ? 4.825 0.876 12.049 1.00 90.25 97 GLY A O 1
ATOM 699 N N . ALA A 1 98 ? 4.379 1.688 10.003 1.00 92.62 98 ALA A N 1
ATOM 700 C CA . ALA A 1 98 ? 3.269 0.782 9.743 1.00 92.62 98 ALA A CA 1
ATOM 701 C C . ALA A 1 98 ? 3.765 -0.605 9.311 1.00 92.62 98 ALA A C 1
ATOM 703 O O . ALA A 1 98 ? 4.573 -0.723 8.391 1.00 92.62 98 ALA A O 1
ATOM 704 N N . GLY A 1 99 ? 3.226 -1.663 9.927 1.00 94.69 99 GLY A N 1
ATOM 705 C CA . GLY A 1 99 ? 3.463 -3.036 9.479 1.00 94.69 99 GLY A CA 1
ATOM 706 C C . GLY A 1 99 ? 2.924 -3.259 8.065 1.00 94.69 99 GLY A C 1
ATOM 707 O O . GLY A 1 99 ? 1.862 -2.736 7.713 1.00 94.69 99 GLY A O 1
ATOM 708 N N . THR A 1 100 ? 3.641 -4.040 7.258 1.00 96.56 100 THR A N 1
ATOM 709 C CA . THR A 1 100 ? 3.256 -4.333 5.873 1.00 96.56 100 THR A CA 1
ATOM 710 C C . THR A 1 100 ? 3.055 -5.823 5.649 1.00 96.56 100 THR A C 1
ATOM 712 O O . THR A 1 100 ? 3.749 -6.647 6.238 1.00 96.56 100 THR A O 1
ATOM 715 N N . GLU A 1 101 ? 2.104 -6.157 4.780 1.00 97.75 101 GLU A N 1
ATOM 716 C CA . GLU A 1 101 ? 1.933 -7.499 4.222 1.00 97.75 101 GLU A CA 1
ATOM 717 C C . GLU A 1 101 ? 1.608 -7.419 2.728 1.00 97.75 101 GLU A C 1
ATOM 719 O O . GLU A 1 101 ? 1.263 -6.361 2.188 1.00 97.75 101 GLU A O 1
ATOM 724 N N . SER A 1 102 ? 1.691 -8.567 2.057 1.00 98.06 102 SER A N 1
ATOM 725 C CA . SER A 1 102 ? 1.461 -8.698 0.625 1.00 98.06 102 SER A CA 1
ATOM 726 C C . SER A 1 102 ? 0.631 -9.911 0.267 1.00 98.06 102 SER A C 1
ATOM 728 O O . SER A 1 102 ? 0.862 -11.010 0.763 1.00 98.06 102 SER A O 1
ATOM 730 N N . VAL A 1 103 ? -0.255 -9.740 -0.711 1.00 98.44 103 VAL A N 1
ATOM 731 C CA . VAL A 1 103 ? -0.958 -10.847 -1.363 1.00 98.44 103 VAL A CA 1
ATOM 732 C C . VAL A 1 103 ? -0.892 -10.708 -2.879 1.00 98.44 103 VAL A C 1
ATOM 734 O O . VAL A 1 103 ? -1.042 -9.624 -3.442 1.00 98.44 103 VAL A O 1
ATOM 737 N N . ALA A 1 104 ? -0.680 -11.827 -3.571 1.00 97.75 104 ALA A N 1
ATOM 738 C CA . ALA A 1 104 ? -0.495 -11.833 -5.022 1.00 97.75 104 ALA A CA 1
ATOM 739 C C . ALA A 1 104 ? -1.781 -11.522 -5.812 1.00 97.75 104 ALA A C 1
ATOM 741 O O . ALA A 1 104 ? -1.700 -11.093 -6.959 1.00 97.75 104 ALA A O 1
ATOM 742 N N . ALA A 1 105 ? -2.963 -11.712 -5.216 1.00 97.75 105 ALA A N 1
ATOM 743 C CA . ALA A 1 105 ? -4.243 -11.536 -5.898 1.00 97.75 105 ALA A CA 1
ATOM 744 C C . ALA A 1 105 ? -5.331 -10.974 -4.964 1.00 97.75 105 ALA A C 1
ATOM 746 O O . ALA A 1 105 ? -5.334 -11.307 -3.776 1.00 97.75 105 ALA A O 1
ATOM 747 N N . PRO A 1 106 ? -6.320 -10.215 -5.485 1.00 97.88 106 PRO A N 1
ATOM 748 C CA . PRO A 1 106 ? -7.442 -9.703 -4.686 1.00 97.88 106 PRO A CA 1
ATOM 749 C C . PRO A 1 106 ? -8.261 -10.792 -3.980 1.00 97.88 106 PRO A C 1
ATOM 751 O O . PRO A 1 106 ? -8.817 -10.570 -2.908 1.00 97.88 106 PRO A O 1
ATOM 754 N N . SER A 1 107 ? -8.330 -11.999 -4.549 1.00 97.50 107 SER A N 1
ATOM 755 C CA . SER A 1 107 ? -9.015 -13.139 -3.928 1.00 97.50 107 SER A CA 1
ATOM 756 C C . SER A 1 107 ? -8.340 -13.614 -2.638 1.00 97.50 107 SER A C 1
ATOM 758 O O . SER A 1 107 ? -9.020 -14.175 -1.787 1.00 97.50 107 SER A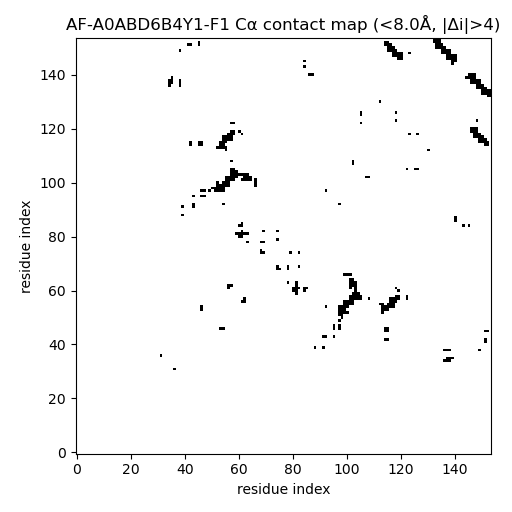 O 1
ATOM 760 N N . ALA A 1 108 ? -7.037 -13.367 -2.482 1.00 97.75 108 ALA A N 1
ATOM 761 C CA . ALA A 1 108 ? -6.253 -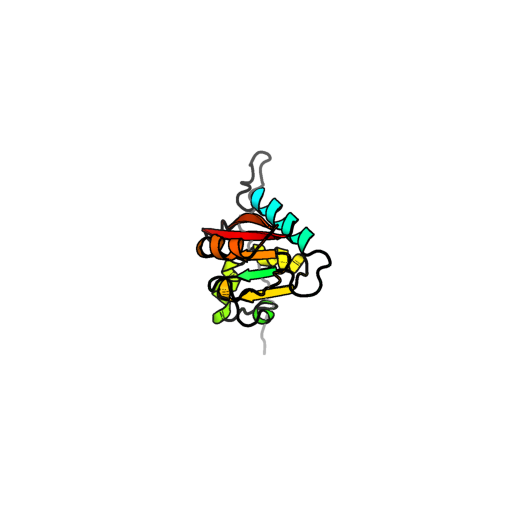13.751 -1.310 1.00 97.75 108 ALA A CA 1
ATOM 762 C C . ALA A 1 108 ? -6.255 -12.686 -0.198 1.00 97.75 108 ALA A C 1
ATOM 764 O O . ALA A 1 108 ? -5.616 -12.891 0.828 1.00 97.75 108 ALA A O 1
ATOM 765 N N . MET A 1 109 ? -6.954 -11.560 -0.385 1.00 97.69 109 MET A N 1
ATOM 766 C CA . MET A 1 109 ? -7.120 -10.565 0.676 1.00 97.69 109 MET A CA 1
ATOM 767 C C . MET A 1 109 ? -7.840 -11.168 1.894 1.00 97.69 109 MET A C 1
ATOM 769 O O . MET A 1 109 ? -8.759 -11.978 1.706 1.00 97.69 109 MET A O 1
ATOM 773 N N . PRO A 1 110 ? -7.471 -10.749 3.119 1.00 95.38 110 PRO A N 1
ATOM 774 C CA . PRO A 1 110 ? -8.190 -11.135 4.326 1.00 95.38 110 PRO A CA 1
ATOM 775 C C . PRO A 1 110 ? -9.623 -10.586 4.310 1.00 95.38 110 PRO A C 1
ATOM 777 O O . PRO A 1 110 ? -9.925 -9.618 3.611 1.00 95.38 110 PRO A O 1
ATOM 780 N N . ASP A 1 111 ? -10.509 -11.197 5.099 1.00 92.81 111 ASP A N 1
ATOM 781 C CA . ASP A 1 111 ? -11.894 -10.726 5.245 1.00 92.81 111 ASP A CA 1
ATOM 782 C C . ASP A 1 111 ? -11.963 -9.369 5.960 1.00 92.81 111 ASP A C 1
ATOM 784 O O . ASP A 1 111 ? -12.785 -8.526 5.612 1.00 92.81 111 ASP A O 1
ATOM 788 N N . SER A 1 112 ? -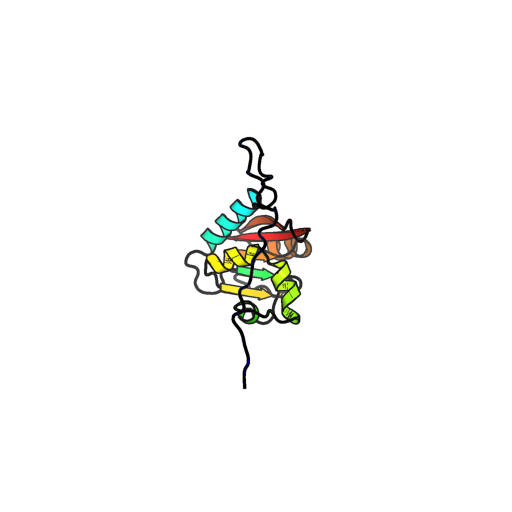11.065 -9.141 6.925 1.00 92.75 112 SER A N 1
ATOM 789 C CA . SER A 1 112 ? -10.855 -7.839 7.559 1.00 92.75 112 SER A CA 1
ATOM 790 C C . SER A 1 112 ? -9.626 -7.182 6.944 1.00 92.75 112 SER A C 1
ATOM 792 O O . SER A 1 112 ? -8.497 -7.568 7.250 1.00 92.75 112 SER A O 1
ATOM 794 N N . ALA A 1 113 ? -9.840 -6.210 6.060 1.00 95.50 113 ALA A N 1
ATOM 795 C CA . ALA A 1 113 ? -8.752 -5.458 5.450 1.00 95.50 113 ALA A CA 1
ATOM 796 C C . ALA A 1 113 ? -8.076 -4.516 6.470 1.00 95.50 113 ALA A C 1
ATOM 798 O O . ALA A 1 113 ? -8.761 -3.982 7.347 1.00 95.50 113 ALA A O 1
ATOM 799 N N . PRO A 1 114 ? -6.751 -4.306 6.366 1.00 96.81 114 PRO A N 1
ATOM 800 C CA . PRO A 1 114 ? -6.047 -3.312 7.169 1.00 96.81 114 PRO A CA 1
ATOM 801 C C . PRO A 1 114 ? -6.364 -1.880 6.706 1.00 96.81 114 PRO A C 1
ATOM 803 O O . PRO A 1 114 ? -6.838 -1.709 5.580 1.00 96.81 114 PRO A O 1
ATOM 806 N N . PRO A 1 115 ? -6.055 -0.852 7.527 1.00 97.31 115 PRO A N 1
ATOM 807 C CA . PRO A 1 115 ? -6.469 0.535 7.286 1.00 97.31 115 PRO A CA 1
ATOM 808 C C . PRO A 1 115 ? -6.085 1.091 5.914 1.00 97.31 115 PRO A C 1
ATOM 810 O O . PRO A 1 115 ? -6.785 1.949 5.375 1.00 97.31 115 PRO A O 1
ATOM 813 N N . VAL A 1 116 ? -4.985 0.605 5.333 1.00 98.25 116 VAL A N 1
ATOM 814 C CA . VAL A 1 116 ? -4.549 0.987 3.992 1.00 98.25 116 VAL A CA 1
ATOM 815 C C . VAL A 1 116 ? -4.373 -0.242 3.105 1.00 98.25 116 VAL A C 1
ATOM 817 O O . VAL A 1 116 ? -3.674 -1.195 3.450 1.00 98.25 116 VAL A O 1
ATOM 820 N N . VAL A 1 117 ? -4.935 -0.182 1.896 1.00 98.56 117 VAL A N 1
ATOM 821 C CA . VAL A 1 117 ? -4.732 -1.192 0.848 1.00 98.56 117 VAL A CA 1
ATOM 822 C C . VAL A 1 117 ? -4.180 -0.528 -0.408 1.00 98.56 117 VAL A C 1
ATOM 824 O O . VAL A 1 117 ? -4.775 0.402 -0.952 1.00 98.56 117 VAL A O 1
ATOM 827 N N . VAL A 1 118 ? -3.047 -1.021 -0.906 1.00 98.44 118 VAL A N 1
ATOM 828 C CA . VAL A 1 118 ? -2.376 -0.505 -2.105 1.00 98.44 118 VAL A CA 1
ATOM 829 C C . VAL A 1 118 ? -2.443 -1.542 -3.214 1.00 98.44 118 VAL A C 1
ATOM 831 O O . VAL A 1 118 ? -2.065 -2.696 -3.035 1.00 98.44 118 VAL A O 1
ATOM 834 N N . THR A 1 119 ? -2.891 -1.134 -4.395 1.00 98.56 119 THR A N 1
ATOM 835 C CA . THR A 1 119 ? -3.022 -2.022 -5.550 1.00 98.56 119 THR A CA 1
ATOM 836 C C . THR A 1 119 ? -2.689 -1.314 -6.865 1.00 98.56 119 THR A C 1
ATOM 838 O O . THR A 1 119 ? -2.340 -0.131 -6.891 1.00 98.56 119 THR A O 1
ATOM 841 N N . THR A 1 120 ? -2.772 -2.036 -7.979 1.00 97.38 120 THR A N 1
ATOM 842 C CA . THR A 1 120 ? -2.591 -1.493 -9.330 1.00 97.38 120 THR A CA 1
ATOM 843 C C . THR A 1 120 ? -3.942 -1.149 -9.975 1.00 97.38 120 THR A C 1
ATOM 845 O O . THR A 1 120 ? -4.989 -1.636 -9.537 1.00 97.38 120 THR A O 1
ATOM 848 N N . PRO A 1 121 ? -3.968 -0.330 -11.046 1.00 96.94 121 PRO A N 1
ATOM 849 C CA . PRO A 1 121 ? -5.201 -0.016 -11.767 1.00 96.94 121 PRO A CA 1
ATOM 850 C C . PRO A 1 121 ? -5.985 -1.249 -12.235 1.00 96.94 121 PRO A C 1
ATOM 852 O O . PRO A 1 121 ? -7.215 -1.214 -12.211 1.00 96.94 121 PRO A O 1
ATOM 855 N N . ASP A 1 122 ? -5.289 -2.331 -12.594 1.00 96.88 122 ASP A N 1
ATOM 856 C CA . ASP A 1 122 ? -5.886 -3.572 -13.106 1.00 96.88 122 ASP A CA 1
ATOM 857 C C . ASP A 1 122 ? -6.706 -4.316 -12.043 1.00 96.88 122 ASP A C 1
ATOM 859 O O . ASP A 1 122 ? -7.727 -4.931 -12.349 1.00 96.88 122 ASP A O 1
ATOM 863 N N . HIS A 1 123 ? -6.300 -4.224 -10.776 1.00 98.12 123 HIS A N 1
ATOM 864 C CA . HIS A 1 123 ? -6.987 -4.862 -9.652 1.00 98.12 123 HIS A CA 1
ATOM 865 C C . HIS A 1 123 ? -7.945 -3.927 -8.907 1.00 98.12 123 HIS A C 1
ATOM 867 O O . HIS A 1 123 ? -8.677 -4.380 -8.030 1.00 98.12 123 HIS A O 1
ATOM 873 N N . ARG A 1 124 ? -8.007 -2.643 -9.282 1.00 97.62 124 ARG A N 1
ATOM 874 C CA . ARG A 1 124 ? -8.791 -1.612 -8.586 1.00 97.62 124 ARG A CA 1
ATOM 875 C C . ARG A 1 124 ? -10.236 -2.014 -8.303 1.00 97.62 124 ARG A C 1
ATOM 877 O O . ARG A 1 124 ? -10.706 -1.768 -7.203 1.00 97.62 124 ARG A O 1
ATOM 884 N N . LEU A 1 125 ? -10.952 -2.543 -9.298 1.00 97.81 125 LEU A N 1
ATOM 885 C CA . LEU A 1 125 ? -12.370 -2.891 -9.136 1.00 97.81 125 LEU A CA 1
ATOM 886 C C . LEU A 1 125 ? -12.538 -4.089 -8.199 1.00 97.81 125 LEU A C 1
ATOM 888 O O . LEU A 1 125 ? -13.284 -4.001 -7.238 1.00 97.81 125 LEU A O 1
ATOM 892 N N . ALA A 1 126 ? -11.755 -5.149 -8.411 1.00 98.06 126 ALA A N 1
ATOM 893 C CA . ALA A 1 126 ? -11.798 -6.343 -7.572 1.00 98.06 126 ALA A CA 1
ATOM 894 C C . ALA A 1 126 ? -11.407 -6.065 -6.110 1.00 98.06 126 ALA A C 1
ATOM 896 O O . ALA A 1 126 ? -11.940 -6.699 -5.206 1.00 98.06 126 ALA A O 1
ATOM 897 N N . VAL A 1 127 ? -10.483 -5.129 -5.871 1.00 98.25 127 VAL A N 1
ATOM 898 C CA . VAL A 1 127 ? -10.137 -4.670 -4.518 1.00 98.25 127 VAL A CA 1
ATOM 899 C C . VAL A 1 127 ? -11.254 -3.801 -3.939 1.00 98.25 127 VAL A C 1
ATOM 901 O O . VAL A 1 127 ? -11.667 -4.038 -2.812 1.00 98.25 127 VAL A O 1
ATOM 904 N N . ALA A 1 128 ? -11.787 -2.841 -4.705 1.00 97.50 128 ALA A N 1
ATOM 905 C CA . ALA A 1 128 ? -12.867 -1.963 -4.246 1.00 97.50 128 ALA A CA 1
ATOM 906 C C . ALA A 1 128 ? -14.132 -2.739 -3.846 1.00 97.50 128 ALA A C 1
ATOM 908 O O . ALA A 1 128 ? -14.749 -2.403 -2.845 1.00 97.50 128 ALA A O 1
ATOM 909 N N . ASP A 1 129 ? -14.479 -3.809 -4.565 1.00 96.81 129 ASP A N 1
ATOM 910 C CA . ASP A 1 129 ? -15.639 -4.654 -4.247 1.00 96.81 129 ASP A CA 1
ATOM 911 C C . ASP A 1 129 ? -15.518 -5.356 -2.879 1.00 96.81 129 ASP A C 1
ATOM 913 O O . ASP A 1 129 ? -16.518 -5.815 -2.326 1.00 96.81 129 ASP A O 1
ATOM 917 N N . ARG A 1 130 ? -14.301 -5.440 -2.323 1.00 96.19 130 ARG A N 1
ATOM 918 C CA . ARG A 1 130 ? -14.020 -6.012 -0.997 1.00 96.19 130 ARG A CA 1
ATOM 919 C C . ARG A 1 130 ? -13.874 -4.966 0.106 1.00 96.19 130 ARG A C 1
ATOM 921 O O . ARG A 1 130 ? -13.755 -5.347 1.266 1.00 96.19 130 ARG A O 1
ATOM 928 N N . LEU A 1 131 ? -13.844 -3.679 -0.237 1.00 95.81 131 LEU A N 1
ATOM 929 C CA . LEU A 1 131 ? -13.610 -2.585 0.702 1.00 95.81 131 LEU A CA 1
ATOM 930 C C . LEU A 1 131 ? -14.854 -1.703 0.781 1.00 95.81 131 LEU A C 1
ATOM 932 O O . LEU A 1 131 ? -15.159 -0.940 -0.134 1.00 95.81 131 LEU A O 1
ATOM 936 N N . SER A 1 132 ? -15.571 -1.789 1.897 1.00 89.94 132 SER A N 1
ATOM 937 C CA . SER A 1 132 ? -16.639 -0.849 2.233 1.00 89.94 132 SER A CA 1
ATOM 938 C C . SER A 1 132 ? -16.071 0.313 3.039 1.00 89.94 132 SER A C 1
ATOM 940 O O . SER A 1 132 ? -15.304 0.077 3.962 1.00 89.94 132 SER A O 1
ATOM 942 N N . GLU A 1 133 ? -16.495 1.542 2.731 1.00 91.94 133 GLU A N 1
ATOM 943 C CA . GLU A 1 133 ? -16.147 2.744 3.514 1.00 91.94 133 GLU A CA 1
ATOM 944 C C . GLU A 1 133 ? -14.660 3.145 3.445 1.00 91.94 133 GLU A C 1
ATOM 946 O O . GLU A 1 133 ? -14.115 3.708 4.384 1.00 91.94 133 GLU A O 1
ATOM 951 N N . TYR A 1 134 ? -13.997 2.888 2.310 1.00 97.25 134 TYR A N 1
ATOM 952 C CA . TYR A 1 134 ? -12.640 3.380 2.044 1.00 97.25 134 TYR A CA 1
ATOM 953 C C . TYR A 1 134 ? -12.674 4.547 1.054 1.00 97.25 134 TYR A C 1
ATOM 955 O O . TYR A 1 134 ? -13.341 4.483 0.014 1.00 97.25 134 TYR A O 1
ATOM 963 N N . GLU A 1 135 ? -11.892 5.588 1.326 1.00 97.19 135 GLU A N 1
ATOM 964 C CA . GLU A 1 135 ? -11.568 6.615 0.344 1.00 97.19 135 GLU A CA 1
ATOM 965 C C . GLU A 1 135 ? -10.485 6.106 -0.614 1.00 97.19 135 GLU A C 1
ATOM 967 O O . GLU A 1 135 ? -9.583 5.360 -0.231 1.00 97.19 135 GLU A O 1
ATOM 972 N N . ARG A 1 136 ? -10.572 6.490 -1.892 1.00 96.75 136 ARG A N 1
ATOM 973 C CA . ARG A 1 136 ? -9.654 6.029 -2.937 1.00 96.75 136 ARG A CA 1
ATOM 974 C C . ARG A 1 136 ? -8.834 7.175 -3.510 1.00 96.75 136 ARG A C 1
ATOM 976 O O . ARG A 1 136 ? -9.378 8.071 -4.155 1.00 96.75 136 ARG A O 1
ATOM 983 N N . TYR A 1 137 ? -7.519 7.015 -3.460 1.00 95.81 137 TYR A N 1
ATOM 984 C CA . TYR A 1 137 ? -6.537 7.891 -4.081 1.00 95.81 137 TYR A CA 1
ATOM 985 C C . TYR A 1 137 ? -5.842 7.213 -5.260 1.00 95.81 137 TYR A C 1
ATOM 987 O O . TYR A 1 137 ? -5.705 5.988 -5.330 1.00 95.81 137 TYR A O 1
ATOM 995 N N . THR A 1 138 ? -5.381 8.033 -6.196 1.00 94.31 138 THR A N 1
ATOM 996 C CA . THR A 1 138 ? -4.529 7.603 -7.302 1.00 94.31 138 THR A CA 1
ATOM 997 C C . THR A 1 138 ? -3.184 8.293 -7.152 1.00 94.31 138 THR A C 1
ATOM 999 O O . THR A 1 138 ? -3.121 9.517 -7.105 1.00 94.31 138 THR A O 1
ATOM 1002 N N . ILE A 1 139 ? -2.114 7.507 -7.099 1.00 89.75 139 ILE A N 1
ATOM 1003 C CA . ILE A 1 139 ? -0.741 7.990 -6.992 1.00 89.75 139 ILE A CA 1
ATOM 1004 C C . ILE A 1 139 ? -0.029 7.739 -8.318 1.00 89.75 139 ILE A C 1
ATOM 1006 O O . ILE A 1 139 ? 0.082 6.595 -8.758 1.00 89.75 139 ILE A O 1
ATOM 1010 N N . GLU A 1 140 ? 0.484 8.799 -8.938 1.00 87.25 140 GLU A N 1
ATOM 1011 C CA . GLU A 1 140 ? 1.366 8.697 -10.101 1.00 87.25 140 GLU A CA 1
ATOM 1012 C C . GLU A 1 140 ? 2.834 8.762 -9.670 1.00 87.25 140 GLU A C 1
ATOM 1014 O O . GLU A 1 140 ? 3.279 9.700 -9.006 1.00 87.25 140 GLU A O 1
ATOM 1019 N N . GLN A 1 141 ? 3.601 7.743 -10.045 1.00 78.94 141 GLN A N 1
ATOM 1020 C CA . GLN A 1 141 ? 5.030 7.642 -9.777 1.00 78.94 141 GLN A CA 1
ATOM 1021 C C . GLN A 1 141 ? 5.795 8.163 -10.995 1.00 78.94 141 GLN A C 1
ATOM 1023 O O . GLN A 1 141 ? 6.048 7.423 -11.947 1.00 78.94 141 GLN A O 1
ATOM 1028 N N . GLY A 1 142 ? 6.174 9.444 -10.965 1.00 69.12 142 GLY A N 1
ATOM 1029 C CA . GLY A 1 142 ? 6.786 10.126 -12.113 1.00 69.12 142 GLY A CA 1
ATOM 1030 C C . GLY A 1 142 ? 8.061 9.462 -12.651 1.00 69.12 142 GLY A C 1
ATOM 1031 O O . GLY A 1 142 ? 8.270 9.432 -13.858 1.00 69.12 142 GLY A O 1
ATOM 1032 N N . LEU A 1 143 ? 8.885 8.860 -11.783 1.00 67.56 143 LEU A N 1
ATOM 1033 C CA . LEU A 1 143 ? 10.143 8.211 -12.188 1.00 67.56 143 LEU A CA 1
ATOM 1034 C C . LEU A 1 143 ? 9.945 6.885 -12.935 1.00 67.56 143 LEU A C 1
ATOM 1036 O O . LEU A 1 143 ? 10.787 6.502 -13.742 1.00 67.56 143 LEU A O 1
ATOM 1040 N N . THR A 1 144 ? 8.863 6.162 -12.650 1.00 69.25 144 THR A N 1
ATOM 1041 C CA . THR A 1 144 ? 8.606 4.822 -13.204 1.00 69.25 144 THR A CA 1
ATOM 1042 C C . THR A 1 144 ? 7.423 4.805 -14.170 1.00 69.25 144 THR A C 1
ATOM 1044 O O . THR A 1 144 ? 7.144 3.758 -14.754 1.00 69.25 144 THR A O 1
ATOM 1047 N N . ASN A 1 145 ? 6.738 5.945 -14.343 1.00 77.75 145 ASN A N 1
ATOM 1048 C CA . ASN A 1 145 ? 5.472 6.089 -15.065 1.00 77.75 145 ASN A CA 1
ATOM 1049 C C . ASN A 1 145 ? 4.432 5.035 -14.641 1.00 77.75 145 ASN A C 1
ATOM 1051 O O . ASN A 1 145 ? 3.694 4.478 -15.456 1.00 77.75 145 ASN A O 1
ATOM 1055 N N . ARG A 1 146 ? 4.430 4.704 -13.346 1.00 85.31 146 ARG A N 1
ATOM 1056 C CA . ARG A 1 146 ? 3.511 3.740 -12.743 1.00 85.31 146 ARG A CA 1
ATOM 1057 C C . ARG A 1 146 ? 2.413 4.469 -12.000 1.00 85.31 146 ARG A C 1
ATOM 1059 O O . ARG A 1 146 ? 2.593 5.582 -11.513 1.00 85.31 146 ARG A O 1
ATOM 1066 N N . ARG A 1 147 ? 1.275 3.799 -11.883 1.00 92.31 147 ARG A N 1
ATOM 1067 C CA . ARG A 1 147 ? 0.137 4.278 -11.116 1.00 92.31 147 ARG A CA 1
ATOM 1068 C C . ARG A 1 147 ? -0.170 3.274 -10.021 1.00 92.31 147 ARG A C 1
ATOM 1070 O O . ARG A 1 147 ? -0.320 2.089 -10.311 1.00 92.31 147 ARG A O 1
ATOM 1077 N N . LEU A 1 148 ? -0.273 3.754 -8.791 1.00 95.38 148 LEU A N 1
ATOM 1078 C CA . LEU A 1 148 ? -0.798 2.997 -7.663 1.00 95.38 148 LEU A CA 1
ATOM 1079 C C . LEU A 1 148 ? -2.194 3.512 -7.332 1.00 95.38 148 LEU A C 1
ATOM 1081 O O . LEU A 1 148 ? -2.479 4.704 -7.461 1.00 95.38 148 LEU A O 1
ATOM 1085 N N . ILE A 1 149 ? -3.061 2.603 -6.912 1.00 97.44 149 ILE A N 1
ATOM 1086 C CA . ILE A 1 149 ? -4.353 2.930 -6.325 1.00 97.44 149 ILE A CA 1
ATOM 1087 C C . ILE A 1 149 ? -4.249 2.637 -4.839 1.00 97.44 149 ILE A C 1
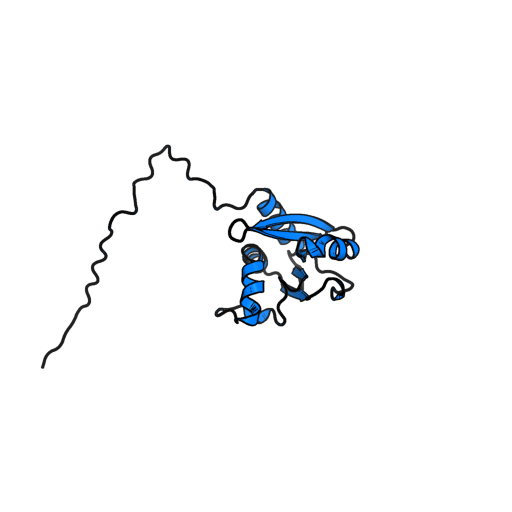ATOM 1089 O O . ILE A 1 149 ? -3.891 1.525 -4.457 1.00 97.44 149 ILE A O 1
ATOM 1093 N N . VAL A 1 150 ? -4.553 3.635 -4.023 1.00 97.75 150 VAL A N 1
ATOM 1094 C CA . VAL A 1 150 ? -4.519 3.527 -2.567 1.00 97.75 150 VAL A CA 1
ATOM 1095 C C . VAL A 1 150 ? -5.940 3.657 -2.058 1.00 97.75 150 VAL A C 1
ATOM 1097 O O . VAL A 1 150 ? -6.639 4.601 -2.419 1.00 97.75 150 VAL A O 1
ATOM 1100 N N . PHE A 1 151 ? -6.356 2.713 -1.232 1.00 98.25 151 PHE A N 1
ATOM 1101 C CA . PHE A 1 151 ? -7.582 2.784 -0.460 1.00 98.25 151 PHE A CA 1
ATOM 1102 C C . PHE A 1 151 ? -7.211 3.045 0.996 1.00 98.25 151 PHE A C 1
ATOM 1104 O O . PHE A 1 151 ? -6.322 2.372 1.517 1.00 98.25 151 PHE A O 1
ATOM 1111 N N . VAL A 1 152 ? -7.884 3.998 1.631 1.00 97.94 152 VAL A N 1
ATOM 1112 C CA . VAL A 1 152 ? -7.687 4.370 3.037 1.00 97.94 152 VAL A CA 1
ATOM 1113 C C . VAL A 1 152 ? -9.036 4.282 3.742 1.00 97.94 152 VAL A C 1
ATOM 1115 O O . VAL A 1 152 ? -10.009 4.828 3.227 1.00 97.94 152 VAL A O 1
ATOM 1118 N N . ALA A 1 153 ? -9.113 3.569 4.864 1.00 95.00 153 ALA A N 1
ATOM 1119 C CA . ALA A 1 153 ? -10.331 3.483 5.668 1.00 95.00 153 ALA A CA 1
ATOM 1120 C C . ALA A 1 153 ? -10.775 4.886 6.125 1.00 95.00 153 ALA A C 1
ATOM 1122 O O . ALA A 1 153 ? -9.926 5.700 6.497 1.00 95.00 153 ALA A O 1
ATOM 1123 N N . ALA A 1 154 ? -12.079 5.168 6.044 1.00 82.50 154 ALA A N 1
ATOM 1124 C CA . ALA A 1 154 ? -12.671 6.443 6.460 1.00 82.50 154 ALA A CA 1
ATOM 1125 C C . ALA A 1 154 ? -12.815 6.586 7.985 1.00 82.50 154 ALA A C 1
ATOM 1127 O O . ALA A 1 154 ? -12.918 5.550 8.683 1.00 82.50 154 ALA A O 1
#

Solvent-accessible surface area (backbone atoms only — not comparable to full-atom values): 9418 Å² total; per-residue (Å²): 138,90,83,88,80,86,84,81,79,81,79,80,86,75,86,82,78,73,80,84,58,96,80,70,77,73,77,70,85,82,62,77,53,70,62,43,52,52,46,51,51,52,45,48,62,50,26,58,89,55,83,58,58,17,35,35,28,37,23,62,67,48,24,44,98,57,63,76,53,68,80,50,84,79,62,48,79,94,42,40,62,17,55,61,61,41,51,74,56,51,61,54,41,57,73,59,67,40,33,66,48,49,27,58,38,65,86,65,55,64,93,76,73,45,38,24,39,38,31,35,74,90,47,44,65,66,44,49,80,71,51,81,70,49,49,79,41,68,36,78,33,81,92,75,77,42,59,40,33,38,34,29,54,111

Secondary structure (DSSP, 8-state):
--------------S------TT-----TTSPPHHHHHHHHHHHHHHTT--SEEEEEESTTT--S-GGGGSSSSPPHHHHHHHHHHTTHHHHHHHTT-EEEEESSGGGS-SS--SEEEE-TTTHHHHHTT-SSEEEEEEEETTTTEEEEEEEE-